Protein AF-A0AAJ5DG38-F1 (afdb_monomer)

InterPro domains:
  IPR002872 Proline dehydrogenase domain [PF01619] (5-59)
  IPR029041 FAD-linked oxidoreductase-like [SSF51730] (6-65)

Mean predicted aligned error: 8.06 Å

Structure (mmCIF, N/CA/C/O backbone):
data_AF-A0AAJ5DG38-F1
#
_entry.id   AF-A0AAJ5DG38-F1
#
loop_
_atom_site.group_PDB
_atom_site.id
_atom_site.type_symbol
_atom_site.label_atom_id
_atom_site.label_alt_id
_atom_site.label_comp_id
_atom_site.label_asym_id
_atom_site.label_entity_id
_atom_site.label_seq_id
_atom_site.pdbx_PDB_ins_code
_atom_site.Cartn_x
_atom_site.Cartn_y
_atom_site.Cartn_z
_atom_site.occupancy
_atom_site.B_iso_or_equiv
_atom_site.auth_seq_id
_atom_site.auth_comp_id
_atom_site.auth_asym_id
_atom_site.auth_atom_id
_atom_site.pdbx_PDB_model_num
ATOM 1 N N . MET A 1 1 ? 1.109 9.006 17.052 1.00 50.38 1 MET A N 1
ATOM 2 C CA . MET A 1 1 ? -0.165 8.731 16.338 1.00 50.38 1 MET A CA 1
ATOM 3 C C . MET A 1 1 ? -1.390 8.753 17.259 1.00 50.38 1 MET A C 1
ATOM 5 O O . MET A 1 1 ? -2.456 9.083 16.764 1.00 50.38 1 MET A O 1
ATOM 9 N N . GLU A 1 2 ? -1.263 8.503 18.571 1.00 49.12 2 GLU A N 1
ATOM 10 C CA . GLU A 1 2 ? -2.389 8.500 19.536 1.00 49.12 2 GLU A CA 1
ATOM 11 C C . GLU A 1 2 ? -2.980 9.884 19.884 1.00 49.12 2 GLU A C 1
ATOM 13 O O . GLU A 1 2 ? -3.987 9.962 20.572 1.00 49.12 2 GLU A O 1
ATOM 18 N N . GL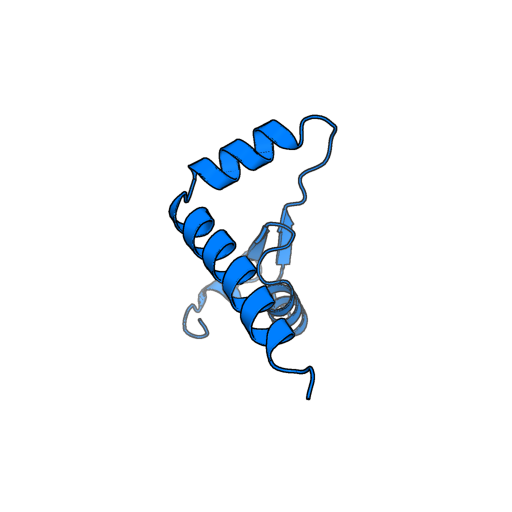N A 1 3 ? -2.417 10.983 19.368 1.00 53.75 3 GLN A N 1
ATOM 19 C CA . GLN A 1 3 ? -2.906 12.350 19.621 1.00 53.75 3 GLN A CA 1
ATOM 20 C C . GLN A 1 3 ? -3.949 12.862 18.609 1.00 53.75 3 GLN A C 1
ATOM 22 O O . GLN A 1 3 ? -4.402 13.999 18.717 1.00 53.75 3 GLN A O 1
ATOM 27 N N . ARG A 1 4 ? -4.346 12.070 17.602 1.00 62.88 4 ARG A N 1
ATOM 28 C CA . ARG A 1 4 ? -5.373 12.495 16.633 1.00 62.88 4 ARG A CA 1
ATOM 29 C C . ARG A 1 4 ? -6.752 12.018 17.096 1.00 62.88 4 ARG A C 1
ATOM 31 O O . ARG A 1 4 ? -7.172 10.917 16.760 1.00 62.88 4 ARG A O 1
ATOM 38 N N . HIS A 1 5 ? -7.448 12.874 17.848 1.00 62.03 5 HIS A N 1
ATOM 39 C CA . HIS A 1 5 ? -8.786 12.641 18.4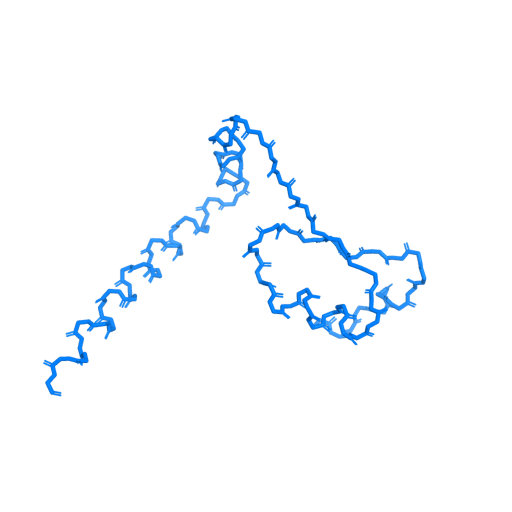26 1.00 62.03 5 HIS A CA 1
ATOM 40 C C . HIS A 1 5 ? -9.875 12.188 17.429 1.00 62.03 5 HIS A C 1
ATOM 42 O O . HIS A 1 5 ? -10.914 11.685 17.848 1.00 62.03 5 HIS A O 1
ATOM 48 N N . TYR A 1 6 ? -9.650 12.336 16.121 1.00 68.88 6 TYR A N 1
ATOM 49 C CA . TYR A 1 6 ? -10.624 12.017 15.074 1.00 68.88 6 TYR A CA 1
ATOM 50 C C . TYR A 1 6 ? -10.935 10.522 14.932 1.00 68.88 6 TYR A C 1
ATOM 52 O O . TYR A 1 6 ? -12.034 10.178 14.518 1.00 68.88 6 TYR A O 1
ATOM 60 N N . PHE A 1 7 ? -10.018 9.622 15.303 1.00 69.00 7 PHE A N 1
ATOM 61 C CA . PHE A 1 7 ? -10.226 8.183 15.085 1.00 69.00 7 PHE A CA 1
ATOM 62 C C . PHE A 1 7 ? -11.351 7.582 15.932 1.00 69.00 7 PHE A C 1
ATOM 64 O O . PHE A 1 7 ? -11.885 6.540 15.577 1.00 69.00 7 PHE A O 1
ATOM 71 N N . HIS A 1 8 ? -11.720 8.221 17.045 1.00 70.06 8 HIS A N 1
ATOM 72 C CA . HIS A 1 8 ? -12.763 7.715 17.941 1.00 70.06 8 HIS A CA 1
ATOM 73 C C . HIS A 1 8 ? -14.183 8.122 17.512 1.00 70.06 8 HIS A C 1
ATOM 75 O O . HIS A 1 8 ? -15.157 7.776 18.175 1.00 70.06 8 HIS A O 1
ATOM 81 N N . GLN A 1 9 ? -14.315 8.883 16.422 1.00 79.12 9 GLN A N 1
ATOM 82 C CA . GLN A 1 9 ? -15.616 9.228 15.864 1.00 79.12 9 GLN A CA 1
ATOM 83 C C . GLN A 1 9 ? -16.173 8.033 15.086 1.00 79.12 9 GLN A C 1
ATOM 85 O O . GLN A 1 9 ? -15.483 7.454 14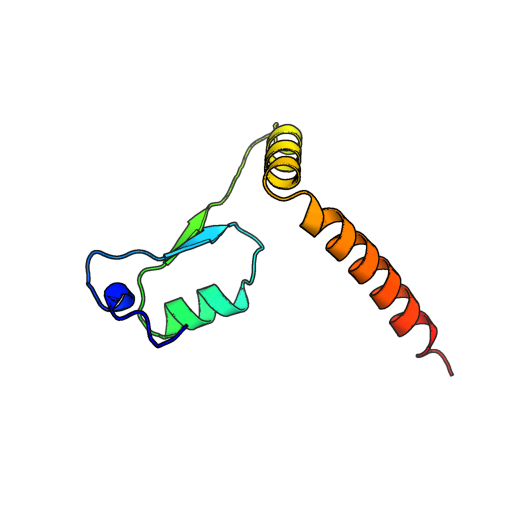.252 1.00 79.12 9 GLN A O 1
ATOM 90 N N . SER A 1 10 ? -17.447 7.705 15.306 1.00 77.31 10 SER A N 1
ATOM 91 C CA . SER A 1 10 ? -18.132 6.572 14.661 1.00 77.31 10 SER A CA 1
ATOM 92 C C . SER A 1 10 ? -18.148 6.630 13.130 1.00 77.31 10 SER A C 1
ATOM 94 O O . SER A 1 10 ? -18.352 5.611 12.480 1.00 77.31 10 SER A O 1
ATOM 96 N N . ASN A 1 11 ? -17.942 7.818 12.556 1.00 85.00 11 ASN A N 1
ATOM 97 C CA . ASN A 1 11 ? -18.038 8.070 11.119 1.00 85.00 11 ASN A CA 1
ATOM 98 C C . ASN A 1 11 ? -16.665 8.149 10.433 1.00 85.00 11 ASN A C 1
ATOM 100 O O . ASN A 1 11 ? -16.591 8.528 9.267 1.00 85.00 11 ASN A O 1
ATOM 104 N N . VAL A 1 12 ? -15.580 7.846 11.150 1.00 89.25 12 VAL A N 1
ATOM 105 C CA . VAL A 1 12 ? -14.224 7.858 10.598 1.00 89.25 12 VAL A CA 1
ATOM 106 C C . VAL A 1 12 ? -13.784 6.436 10.294 1.00 89.25 12 VAL A C 1
ATOM 108 O O . VAL A 1 12 ? -13.956 5.522 11.098 1.00 89.25 12 VAL A O 1
ATOM 111 N N . GLU A 1 13 ? -13.179 6.262 9.125 1.00 91.25 13 GLU A N 1
ATOM 112 C CA . GLU A 1 13 ? -12.621 4.995 8.684 1.00 91.25 13 GLU A CA 1
ATOM 113 C C . GLU A 1 13 ? -11.144 5.158 8.343 1.00 91.25 13 GLU A C 1
ATOM 115 O O . GLU A 1 13 ? -10.718 6.176 7.794 1.00 91.25 13 GLU A O 1
ATOM 120 N N . ILE A 1 14 ? -10.354 4.154 8.712 1.00 92.62 14 ILE A N 1
ATOM 121 C CA . ILE A 1 14 ? -8.926 4.113 8.426 1.00 92.62 14 ILE A CA 1
ATOM 122 C C . ILE A 1 14 ? -8.707 3.194 7.233 1.00 92.62 14 ILE A C 1
ATOM 124 O O . ILE A 1 14 ? -8.891 1.981 7.331 1.00 92.62 14 ILE A O 1
ATOM 128 N N . GLU A 1 15 ? -8.275 3.769 6.119 1.00 94.38 15 GLU A N 1
ATOM 129 C CA . GLU A 1 15 ? -7.955 3.016 4.912 1.00 94.38 15 GLU A CA 1
ATOM 130 C C . GLU A 1 15 ? -6.444 2.847 4.759 1.00 94.38 15 GLU A C 1
ATOM 132 O O . GLU A 1 15 ? -5.665 3.783 4.964 1.00 94.38 15 GLU A O 1
ATOM 137 N N . MET A 1 16 ? -6.016 1.639 4.397 1.00 94.31 16 MET A N 1
ATOM 138 C CA . MET A 1 16 ? -4.617 1.343 4.100 1.00 94.31 16 MET A CA 1
ATOM 139 C C . MET A 1 16 ? -4.477 0.514 2.831 1.00 94.31 16 MET A C 1
ATOM 141 O O . MET A 1 16 ? -5.348 -0.278 2.480 1.00 94.31 16 MET A O 1
ATOM 145 N N . LEU A 1 17 ? -3.344 0.675 2.152 1.00 93.19 17 LEU A N 1
ATOM 146 C CA . LEU A 1 17 ? -2.996 -0.151 1.003 1.00 93.19 17 LEU A CA 1
ATOM 147 C C . LEU A 1 17 ? -2.654 -1.572 1.451 1.00 93.19 17 LEU A C 1
ATOM 149 O O . LEU A 1 17 ? -1.974 -1.773 2.462 1.00 93.19 17 LEU A O 1
ATOM 153 N N . TYR A 1 18 ? -3.091 -2.557 0.670 1.00 91.81 18 TYR A N 1
ATOM 154 C CA . TYR A 1 18 ? -2.703 -3.944 0.881 1.00 91.81 18 TYR A CA 1
ATOM 155 C C . TYR A 1 18 ? -1.171 -4.102 0.896 1.00 91.81 18 TYR A C 1
ATOM 157 O O . TYR A 1 18 ? -0.467 -3.533 0.065 1.00 91.81 18 TYR A O 1
ATOM 165 N N . GLY A 1 19 ? -0.656 -4.866 1.864 1.00 89.00 19 GLY A N 1
ATOM 166 C CA . GLY A 1 19 ? 0.778 -5.122 2.047 1.00 89.00 19 GLY A CA 1
ATOM 167 C C . GLY A 1 19 ? 1.543 -4.057 2.843 1.00 89.00 19 GLY A C 1
ATOM 168 O O . GLY A 1 19 ? 2.633 -4.340 3.333 1.00 89.00 19 GLY A O 1
ATOM 169 N N . ILE A 1 20 ? 0.980 -2.864 3.059 1.00 90.38 20 ILE A N 1
ATOM 170 C CA . ILE A 1 20 ? 1.669 -1.786 3.781 1.00 90.38 20 ILE A CA 1
ATOM 171 C C . ILE A 1 20 ? 1.355 -1.848 5.277 1.00 90.38 20 ILE A C 1
ATOM 173 O O . ILE A 1 20 ? 0.223 -1.623 5.699 1.00 90.38 20 ILE A O 1
ATOM 177 N N . ARG A 1 21 ? 2.385 -2.117 6.094 1.00 92.31 21 ARG A N 1
ATOM 178 C CA . ARG A 1 21 ? 2.319 -2.193 7.569 1.00 92.31 21 ARG A CA 1
ATOM 179 C C . ARG A 1 21 ? 1.115 -3.013 8.086 1.00 92.31 21 ARG A C 1
ATOM 181 O O . ARG A 1 21 ? 0.295 -2.481 8.843 1.00 92.31 21 ARG A O 1
ATOM 188 N N . PRO A 1 22 ? 1.015 -4.311 7.742 1.00 93.88 22 PRO A N 1
ATOM 189 C CA . PRO A 1 22 ? -0.119 -5.158 8.129 1.00 93.88 22 PRO A CA 1
ATOM 190 C C . PRO A 1 22 ? -0.326 -5.241 9.652 1.00 93.88 22 PRO A C 1
ATOM 192 O O . PRO A 1 22 ? -1.460 -5.331 10.127 1.00 93.88 22 PRO A O 1
ATOM 195 N N . ASP A 1 23 ? 0.747 -5.139 10.439 1.00 96.19 23 ASP A N 1
ATOM 196 C CA . ASP A 1 23 ? 0.661 -5.144 11.903 1.00 96.19 23 ASP A CA 1
ATOM 197 C C . ASP A 1 23 ? -0.040 -3.902 12.460 1.00 96.19 23 ASP A C 1
ATO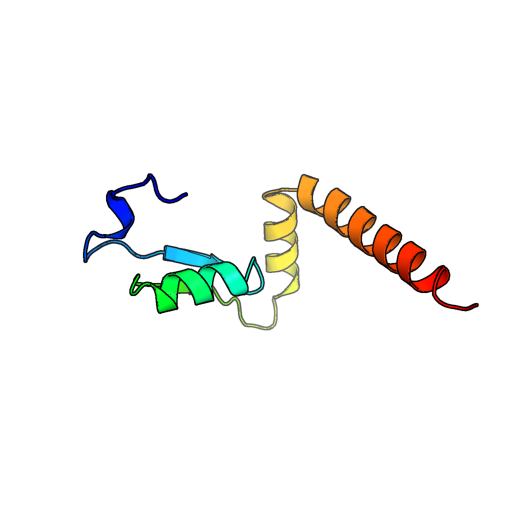M 199 O O . ASP A 1 23 ? -0.741 -3.982 13.473 1.00 96.19 23 ASP A O 1
ATOM 203 N N . LEU A 1 24 ? 0.112 -2.752 11.790 1.00 94.62 24 LEU A N 1
ATOM 204 C CA . LEU A 1 24 ? -0.515 -1.501 12.206 1.00 94.62 24 LEU A CA 1
ATOM 205 C C . LEU A 1 24 ? -2.029 -1.583 12.038 1.00 94.62 24 LEU A C 1
ATOM 207 O O . LEU A 1 24 ? -2.74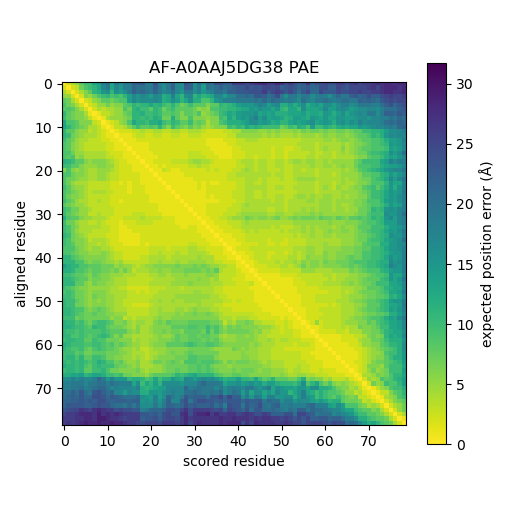9 -1.338 13.003 1.00 94.62 24 LEU A O 1
ATOM 211 N N . ILE A 1 25 ? -2.511 -1.965 10.852 1.00 94.44 25 ILE A N 1
ATOM 212 C CA . ILE A 1 25 ? -3.955 -2.064 10.612 1.00 94.44 25 ILE A CA 1
ATOM 213 C C . ILE A 1 25 ? -4.598 -3.125 11.505 1.00 94.44 25 ILE A C 1
ATOM 215 O O . ILE A 1 25 ? -5.659 -2.887 12.073 1.00 94.44 25 ILE A O 1
ATOM 219 N N . ARG A 1 26 ? -3.912 -4.251 11.746 1.00 94.94 26 ARG A N 1
ATOM 220 C CA . ARG A 1 26 ? -4.376 -5.279 12.688 1.00 94.94 26 ARG A CA 1
ATOM 221 C C . ARG A 1 26 ? -4.439 -4.752 14.121 1.00 94.94 26 ARG A C 1
ATOM 223 O O . ARG A 1 26 ? -5.373 -5.055 14.857 1.00 94.94 26 ARG A O 1
ATOM 230 N N . SER A 1 27 ? -3.450 -3.964 14.539 1.00 95.25 27 SER A N 1
ATOM 231 C CA . SER A 1 27 ? -3.455 -3.304 15.847 1.00 95.25 27 SER A CA 1
ATOM 232 C C . SER A 1 27 ? -4.622 -2.322 15.982 1.00 95.25 27 SER A C 1
ATOM 234 O O . SER A 1 27 ? -5.319 -2.346 16.992 1.00 95.25 27 SER A O 1
ATOM 236 N N . LEU A 1 28 ? -4.882 -1.514 14.952 1.00 92.19 28 LEU A N 1
ATOM 237 C CA . LEU A 1 28 ? -5.989 -0.555 14.930 1.00 92.19 28 LEU A CA 1
ATOM 238 C C . LEU A 1 28 ? -7.354 -1.252 14.955 1.00 92.19 28 LEU A C 1
ATOM 240 O O . LEU A 1 28 ? -8.206 -0.884 15.761 1.00 92.19 28 LEU A O 1
ATOM 244 N N . GLN A 1 29 ? -7.523 -2.317 14.174 1.00 92.50 29 GLN A N 1
ATOM 245 C CA . GLN A 1 29 ? -8.728 -3.143 14.203 1.00 92.50 29 GLN A CA 1
ATOM 246 C C . GLN A 1 29 ? -8.970 -3.736 15.601 1.00 92.50 29 GLN A C 1
ATOM 248 O O . GLN A 1 29 ? -10.080 -3.665 16.120 1.00 92.50 29 GLN A O 1
ATOM 253 N N . ARG A 1 30 ? -7.925 -4.260 16.266 1.00 94.25 30 ARG A N 1
ATOM 254 C CA . ARG A 1 30 ? -8.026 -4.768 17.652 1.00 94.25 30 ARG A CA 1
ATOM 255 C C . ARG A 1 30 ? -8.378 -3.687 18.673 1.00 94.25 30 ARG A C 1
ATOM 257 O O . ARG A 1 30 ? -8.984 -4.001 19.690 1.00 94.25 30 ARG A O 1
ATOM 264 N N . LYS A 1 31 ? -8.010 -2.429 18.415 1.00 91.12 31 LYS A N 1
ATOM 265 C CA . LYS A 1 31 ? -8.395 -1.270 19.237 1.00 91.12 31 LYS A CA 1
ATOM 266 C C . LYS A 1 31 ? -9.846 -0.812 18.989 1.00 91.12 31 LYS A C 1
ATOM 268 O O . LYS A 1 31 ? -10.277 0.138 19.631 1.00 91.12 31 LYS A O 1
ATOM 273 N N . GLY A 1 32 ? -10.592 -1.475 18.099 1.00 90.56 32 GLY A N 1
ATOM 274 C CA . GLY A 1 32 ? -12.005 -1.189 17.829 1.00 90.56 32 GLY A CA 1
ATOM 275 C C . GLY A 1 32 ? -12.253 -0.096 16.786 1.00 90.56 32 GLY A C 1
ATOM 276 O O . GLY A 1 32 ? -13.382 0.369 16.662 1.00 90.56 32 GLY A O 1
ATOM 277 N N . TYR A 1 33 ? -11.229 0.323 16.036 1.00 91.56 33 TYR A N 1
ATOM 278 C CA . TYR A 1 33 ? -11.392 1.293 14.951 1.00 91.56 33 TYR A CA 1
ATOM 279 C C . TYR A 1 33 ? -11.960 0.634 13.691 1.00 91.56 33 TYR A C 1
ATOM 281 O O . TYR A 1 33 ? -11.606 -0.502 13.365 1.00 91.56 33 TYR A O 1
ATOM 289 N N . ASN A 1 34 ? -12.788 1.368 12.940 1.00 91.94 34 ASN A N 1
ATOM 290 C CA . ASN A 1 34 ? -13.235 0.926 11.622 1.00 91.94 34 ASN A CA 1
ATOM 291 C C . ASN A 1 34 ? -12.071 1.033 10.622 1.00 91.94 34 ASN A C 1
ATOM 293 O O . ASN A 1 34 ? -11.445 2.089 10.494 1.00 91.94 34 ASN A O 1
ATOM 297 N N . CYS A 1 35 ? -11.741 -0.071 9.956 1.00 94.00 35 CYS A N 1
ATOM 298 C CA . CYS A 1 35 ? -10.575 -0.179 9.084 1.00 94.00 35 CYS A CA 1
ATOM 299 C C . CYS A 1 35 ? -10.946 -0.869 7.770 1.00 94.00 35 CYS A C 1
ATOM 301 O O . CYS A 1 35 ? -11.627 -1.896 7.782 1.00 94.00 35 CYS A O 1
ATOM 303 N N . LYS A 1 36 ? -10.411 -0.368 6.654 1.00 94.75 36 LYS A N 1
ATOM 304 C CA . LYS A 1 36 ? -10.484 -1.017 5.341 1.00 94.75 36 LYS A CA 1
ATOM 305 C C . LYS A 1 36 ? -9.108 -1.159 4.709 1.00 94.75 36 LYS A C 1
ATOM 307 O O . LYS A 1 36 ? -8.198 -0.361 4.933 1.00 94.75 36 LYS A O 1
ATOM 312 N N . VAL A 1 37 ? -8.977 -2.199 3.893 1.00 95.88 37 VAL A N 1
ATOM 313 C CA . VAL A 1 37 ? -7.778 -2.457 3.099 1.00 95.88 37 VAL A CA 1
ATOM 314 C C . VAL A 1 37 ? -8.128 -2.299 1.629 1.00 95.88 37 VAL A C 1
ATOM 316 O O . VAL A 1 37 ? -9.002 -2.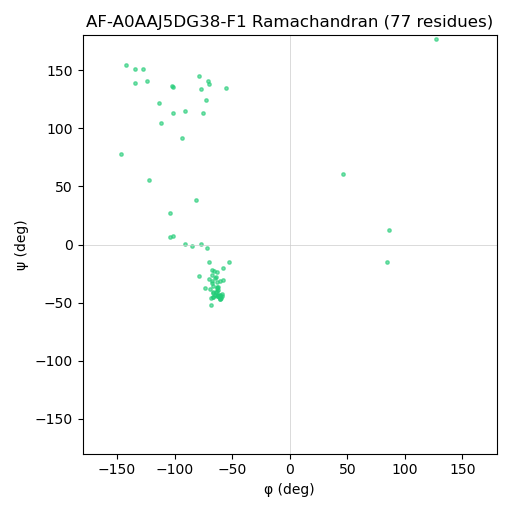996 1.116 1.00 95.88 37 VAL A O 1
ATOM 319 N N . TYR A 1 38 ? -7.428 -1.398 0.952 1.00 94.12 38 TYR A N 1
ATOM 320 C CA . TYR A 1 38 ? -7.519 -1.235 -0.488 1.00 94.12 38 TYR A CA 1
ATOM 321 C C . TYR A 1 38 ? -6.771 -2.379 -1.178 1.00 94.12 38 TYR A C 1
ATOM 323 O O . TYR A 1 38 ? -5.542 -2.470 -1.082 1.00 94.12 38 TYR A O 1
ATOM 331 N N . LEU A 1 39 ? -7.521 -3.242 -1.867 1.00 93.38 39 LEU A N 1
ATOM 332 C CA . LEU A 1 39 ? -7.004 -4.402 -2.590 1.00 93.38 39 LEU A CA 1
ATOM 333 C C . LEU A 1 39 ? -7.172 -4.211 -4.108 1.00 93.38 39 LEU A C 1
ATOM 335 O O . LEU A 1 39 ? -8.284 -4.367 -4.619 1.00 93.38 39 LEU A O 1
ATOM 339 N N . PRO A 1 40 ? -6.094 -3.904 -4.846 1.00 91.56 40 PRO A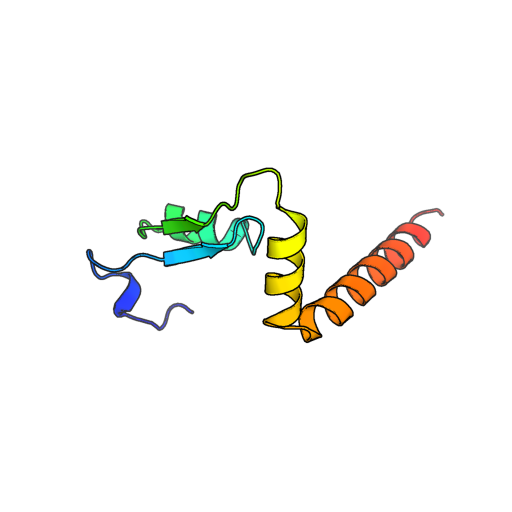 N 1
ATOM 340 C CA . PRO A 1 40 ? -6.114 -3.953 -6.303 1.00 91.56 40 PRO A CA 1
ATOM 341 C C . PRO A 1 40 ? -6.195 -5.414 -6.780 1.00 91.56 40 PRO A C 1
ATOM 343 O O . PRO A 1 40 ? -5.510 -6.286 -6.245 1.00 91.56 40 PRO A O 1
ATOM 346 N N . TYR A 1 41 ? -7.014 -5.689 -7.796 1.00 92.25 41 TYR A N 1
ATOM 347 C CA . TYR A 1 41 ? -7.134 -7.010 -8.420 1.00 92.25 41 TYR A CA 1
ATOM 348 C C . TYR A 1 41 ? -7.313 -6.875 -9.938 1.00 92.25 41 TYR A C 1
ATOM 350 O O . TYR A 1 41 ? -7.802 -5.855 -10.418 1.00 92.25 41 TYR A O 1
ATOM 358 N N . GLY A 1 42 ? -6.918 -7.904 -10.692 1.00 93.75 42 GLY A N 1
ATOM 359 C CA . GLY A 1 42 ? -7.020 -7.934 -12.154 1.00 93.75 42 GLY A CA 1
ATOM 360 C C . GLY A 1 42 ? -5.700 -8.272 -12.850 1.00 93.75 42 GLY A C 1
ATOM 361 O O . GLY A 1 42 ? -4.670 -8.458 -12.206 1.00 93.75 42 GLY A O 1
ATOM 362 N N . GLN A 1 43 ? -5.747 -8.376 -14.180 1.00 94.62 43 GLN A N 1
ATOM 363 C CA . GLN A 1 43 ? -4.582 -8.733 -15.002 1.00 94.62 43 GLN A CA 1
ATOM 364 C C . GLN A 1 43 ? -3.629 -7.549 -15.232 1.00 94.62 43 GLN A C 1
ATOM 366 O O . GLN A 1 43 ? -2.425 -7.751 -15.346 1.00 94.62 43 GLN A O 1
ATOM 371 N N . GLU A 1 44 ? -4.139 -6.316 -15.190 1.00 93.25 44 GLU A N 1
ATOM 372 C CA . GLU A 1 44 ? -3.379 -5.072 -15.402 1.00 93.25 44 GLU A CA 1
ATOM 373 C C . GLU A 1 44 ? -2.616 -4.603 -14.146 1.00 93.25 44 GLU A C 1
ATOM 375 O O . GLU A 1 44 ? -2.533 -3.413 -13.832 1.00 93.25 44 GLU A O 1
ATOM 380 N N . TRP A 1 45 ? -2.057 -5.545 -13.385 1.00 91.75 45 TRP A N 1
ATOM 381 C CA . TRP A 1 45 ? -1.358 -5.259 -12.127 1.00 91.75 45 TRP A CA 1
ATOM 382 C C . TRP A 1 45 ? -0.090 -4.417 -12.333 1.00 91.75 45 TRP A C 1
ATOM 384 O O . TRP A 1 45 ? 0.300 -3.654 -11.447 1.00 91.75 45 TRP A O 1
ATOM 394 N N . TYR A 1 46 ? 0.548 -4.530 -13.502 1.00 92.75 46 TYR A N 1
ATOM 395 C CA . TYR A 1 46 ? 1.812 -3.858 -13.799 1.00 92.75 46 TYR A CA 1
ATOM 396 C C . TYR A 1 46 ? 1.656 -2.333 -13.867 1.00 92.75 46 TYR A C 1
ATOM 398 O O . TYR A 1 46 ? 2.425 -1.603 -13.245 1.00 92.75 46 TYR A O 1
ATOM 406 N N . LEU A 1 47 ? 0.613 -1.842 -14.545 1.00 93.62 47 LEU A N 1
ATOM 407 C CA . LEU A 1 47 ? 0.339 -0.404 -14.638 1.00 93.62 47 LEU A CA 1
ATOM 408 C C . LEU A 1 47 ? 0.042 0.203 -13.262 1.00 93.62 47 LEU A C 1
ATOM 410 O O . LEU A 1 47 ? 0.537 1.283 -12.935 1.00 93.62 47 LEU A O 1
ATOM 414 N N . TYR A 1 48 ? -0.711 -0.522 -12.431 1.00 91.38 48 TYR A N 1
ATOM 415 C CA . TYR A 1 48 ? -0.976 -0.126 -11.051 1.00 91.38 48 TYR A CA 1
ATOM 416 C C . TYR A 1 48 ? 0.317 -0.010 -10.227 1.00 91.38 48 TYR A C 1
ATOM 418 O O . TYR A 1 48 ? 0.507 0.974 -9.509 1.00 91.38 48 TYR A O 1
ATOM 426 N N . LEU A 1 49 ? 1.230 -0.980 -10.356 1.00 90.00 49 LEU A N 1
ATOM 427 C CA . LEU A 1 49 ? 2.533 -0.939 -9.689 1.00 90.00 49 LEU A CA 1
ATOM 428 C C . LEU A 1 49 ? 3.348 0.285 -10.126 1.00 90.00 49 LEU A C 1
ATOM 430 O O . LEU A 1 49 ? 3.878 0.997 -9.274 1.00 90.00 49 LEU A O 1
ATOM 434 N N . CYS A 1 50 ? 3.422 0.565 -11.429 1.00 92.75 50 CYS A N 1
ATOM 435 C CA . CYS A 1 50 ? 4.133 1.735 -11.943 1.00 92.75 50 CYS A CA 1
ATOM 436 C C . CYS A 1 50 ? 3.568 3.047 -11.381 1.00 92.75 50 CYS A C 1
ATOM 438 O O . CYS A 1 50 ? 4.343 3.908 -10.970 1.00 92.75 50 CYS A O 1
ATOM 440 N N . HIS A 1 51 ? 2.240 3.182 -11.295 1.00 91.88 51 HIS A N 1
ATOM 441 C CA . HIS A 1 51 ? 1.605 4.339 -10.657 1.00 91.88 51 HIS A CA 1
ATOM 442 C C . HIS A 1 51 ? 2.017 4.482 -9.186 1.00 91.88 51 HIS A C 1
ATOM 444 O O . HIS A 1 51 ? 2.401 5.567 -8.761 1.00 91.88 51 HIS A O 1
ATOM 450 N N . ARG A 1 52 ? 2.010 3.386 -8.418 1.00 89.31 52 ARG A N 1
ATOM 451 C CA . ARG A 1 52 ? 2.421 3.385 -7.002 1.00 89.31 52 ARG A CA 1
ATOM 452 C C . ARG A 1 52 ? 3.883 3.7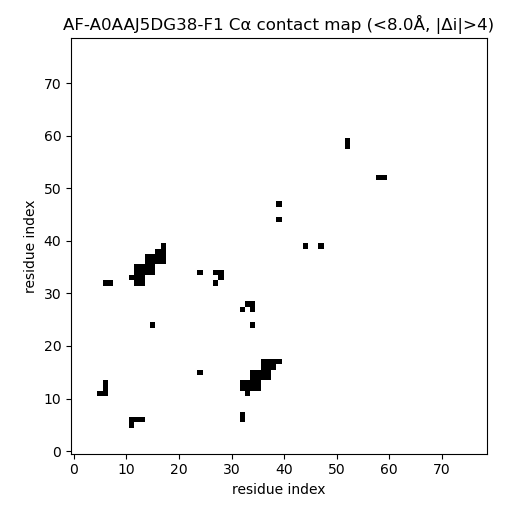81 -6.804 1.00 89.31 52 ARG A C 1
ATOM 454 O O . ARG A 1 52 ? 4.191 4.498 -5.857 1.00 89.31 52 ARG A O 1
ATOM 461 N N . LEU A 1 53 ? 4.771 3.335 -7.691 1.00 90.75 53 LEU A N 1
ATOM 462 C CA . LEU A 1 53 ? 6.181 3.728 -7.664 1.00 90.75 53 LEU A CA 1
ATOM 463 C C . LEU A 1 53 ? 6.364 5.204 -8.035 1.00 90.75 53 LEU A C 1
ATOM 465 O O . LEU A 1 53 ? 7.181 5.887 -7.426 1.00 90.75 53 LEU A O 1
ATOM 469 N N . ALA A 1 54 ? 5.590 5.703 -8.999 1.00 92.12 54 ALA A N 1
ATOM 470 C CA . ALA A 1 54 ? 5.648 7.098 -9.423 1.00 92.12 54 ALA A CA 1
ATOM 471 C C . ALA A 1 54 ? 5.102 8.076 -8.367 1.00 92.12 54 ALA A C 1
ATOM 473 O O . ALA A 1 54 ? 5.563 9.211 -8.308 1.00 92.12 54 ALA A O 1
ATOM 474 N N . GLU A 1 55 ? 4.146 7.652 -7.531 1.00 90.75 55 GLU A N 1
ATOM 475 C CA . GLU A 1 55 ? 3.607 8.476 -6.439 1.00 90.75 55 GLU A CA 1
ATOM 476 C C . GLU A 1 55 ? 4.679 8.847 -5.395 1.00 90.75 55 GLU A C 1
ATOM 478 O O . GLU A 1 55 ? 4.630 9.952 -4.863 1.00 90.75 55 GLU A O 1
ATOM 483 N N . ASN A 1 56 ? 5.620 7.942 -5.088 1.00 88.06 56 ASN A N 1
ATOM 484 C CA . ASN A 1 56 ? 6.679 8.143 -4.084 1.00 88.06 56 ASN A CA 1
ATOM 485 C C . ASN A 1 56 ? 7.973 7.411 -4.510 1.00 88.06 56 ASN A C 1
ATOM 487 O O . ASN A 1 56 ? 8.257 6.312 -4.010 1.00 88.06 56 ASN A O 1
ATOM 491 N N . PRO A 1 57 ? 8.750 7.970 -5.455 1.00 90.19 57 PRO A N 1
ATOM 492 C CA . PRO A 1 57 ? 9.923 7.308 -6.031 1.00 90.19 57 PRO A CA 1
ATOM 493 C C . PRO A 1 57 ? 11.034 7.027 -5.009 1.00 90.19 57 PRO A C 1
ATOM 495 O O . PRO A 1 57 ? 11.826 6.106 -5.194 1.00 90.19 57 PRO A O 1
ATOM 498 N N . GLU A 1 58 ? 11.090 7.766 -3.903 1.00 90.19 58 GLU A N 1
ATOM 499 C CA . GLU A 1 58 ? 12.062 7.577 -2.827 1.00 90.19 58 GLU A CA 1
ATOM 500 C C . GLU A 1 58 ? 11.980 6.191 -2.173 1.00 90.19 58 GLU A C 1
ATOM 502 O O . GLU A 1 58 ? 13.004 5.621 -1.785 1.00 90.19 58 GLU A O 1
ATOM 507 N N . ASN A 1 59 ? 10.780 5.604 -2.126 1.00 87.62 59 ASN A N 1
ATOM 508 C CA . ASN A 1 59 ? 10.564 4.277 -1.556 1.00 87.62 59 ASN A CA 1
ATOM 509 C C . ASN A 1 59 ? 11.269 3.181 -2.363 1.00 87.62 59 ASN A C 1
ATOM 511 O O . ASN A 1 59 ? 11.577 2.125 -1.814 1.00 87.62 59 ASN A O 1
ATOM 515 N N . LEU A 1 60 ? 11.559 3.427 -3.646 1.00 88.50 60 LEU A N 1
ATOM 516 C CA . LEU A 1 60 ? 12.302 2.488 -4.479 1.00 88.50 60 LEU A CA 1
ATOM 517 C C . LEU A 1 60 ? 13.748 2.345 -4.001 1.00 88.50 60 LEU A C 1
ATOM 519 O O . LEU A 1 60 ? 14.239 1.225 -3.881 1.00 88.50 60 LEU A O 1
ATOM 523 N N . TYR A 1 61 ? 14.420 3.460 -3.701 1.00 89.81 61 TYR A N 1
ATOM 524 C CA . TYR A 1 61 ? 15.791 3.415 -3.189 1.00 89.81 61 TYR A CA 1
ATOM 525 C C . TYR A 1 61 ? 15.842 2.674 -1.859 1.00 89.81 61 TYR A C 1
ATOM 527 O O . TYR A 1 61 ? 16.696 1.810 -1.684 1.00 89.81 61 TYR A O 1
ATOM 535 N N . LEU A 1 62 ? 14.886 2.963 -0.971 1.00 88.75 62 LEU A N 1
ATOM 536 C CA . LEU A 1 62 ? 14.777 2.303 0.326 1.00 88.75 62 LEU A CA 1
ATOM 537 C C . LEU A 1 62 ? 14.552 0.792 0.172 1.00 88.75 62 LEU A C 1
ATOM 539 O O . LEU A 1 62 ? 15.249 0.000 0.798 1.00 88.75 62 LEU A O 1
ATOM 543 N N . ALA A 1 63 ? 13.656 0.381 -0.728 1.00 87.75 63 ALA A N 1
ATOM 544 C CA . ALA A 1 63 ? 13.422 -1.032 -1.014 1.00 87.75 63 ALA A CA 1
ATOM 545 C C . ALA A 1 63 ? 14.689 -1.734 -1.532 1.00 87.75 63 ALA A C 1
ATOM 547 O O . ALA A 1 63 ? 15.020 -2.827 -1.077 1.00 87.75 63 ALA A O 1
ATOM 548 N N . VAL A 1 64 ? 15.433 -1.103 -2.446 1.00 91.12 64 VAL A N 1
ATOM 549 C CA . VAL A 1 64 ? 16.693 -1.659 -2.965 1.00 91.12 64 VAL A CA 1
ATOM 550 C C . VAL A 1 64 ? 17.738 -1.787 -1.855 1.00 91.12 64 VAL A C 1
ATOM 552 O O . VAL A 1 64 ? 18.392 -2.825 -1.748 1.00 91.12 64 VAL A O 1
ATOM 555 N N . THR A 1 65 ? 17.894 -0.772 -1.001 1.00 91.31 65 THR A N 1
ATOM 556 C CA . THR A 1 65 ? 18.846 -0.836 0.117 1.00 91.31 65 THR A CA 1
ATOM 557 C C . THR A 1 65 ? 18.452 -1.877 1.162 1.00 91.31 65 THR A C 1
ATOM 559 O O . THR A 1 65 ? 19.327 -2.562 1.693 1.00 91.31 65 THR A O 1
ATOM 562 N N . ASP A 1 66 ? 17.157 -2.057 1.424 1.00 88.88 66 ASP A N 1
ATOM 563 C CA . ASP A 1 66 ? 16.640 -3.075 2.346 1.00 88.88 66 ASP A CA 1
ATOM 564 C C . ASP A 1 66 ? 16.894 -4.491 1.811 1.00 88.88 66 ASP A C 1
ATOM 566 O O . ASP A 1 66 ? 17.342 -5.370 2.550 1.00 88.88 66 ASP A O 1
ATOM 570 N N . MET A 1 67 ? 16.694 -4.714 0.508 1.00 89.88 67 MET A N 1
ATOM 571 C CA . MET A 1 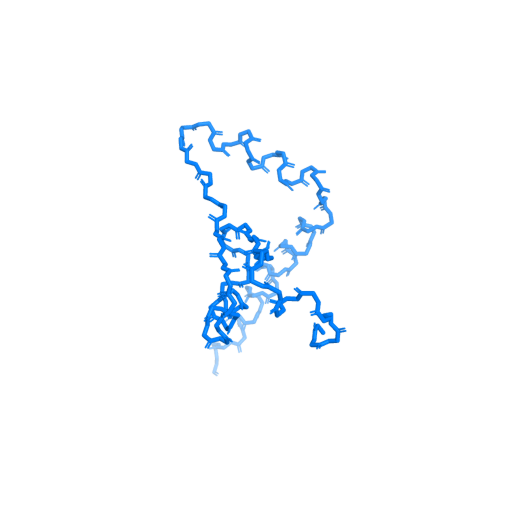67 ? 16.997 -6.001 -0.127 1.00 89.88 67 MET A CA 1
ATOM 572 C C . MET A 1 67 ? 18.493 -6.337 -0.055 1.00 89.88 67 MET A C 1
ATOM 574 O O . MET A 1 67 ? 18.859 -7.466 0.275 1.00 89.88 67 MET A O 1
ATOM 578 N N . LEU A 1 68 ? 19.369 -5.359 -0.316 1.00 91.56 68 LEU A N 1
ATOM 579 C CA . LEU A 1 68 ? 20.818 -5.562 -0.242 1.00 91.56 68 LEU A CA 1
ATOM 580 C C . LEU A 1 68 ? 21.290 -5.780 1.200 1.00 91.56 68 LEU A C 1
ATOM 582 O O . LEU A 1 68 ? 22.042 -6.716 1.462 1.00 91.56 68 LEU A O 1
ATOM 586 N N . SER A 1 69 ? 20.830 -4.966 2.148 1.00 86.12 69 SER A N 1
ATOM 587 C CA . SER A 1 69 ? 21.204 -5.108 3.562 1.00 86.12 69 SER A CA 1
ATOM 588 C C . SER A 1 69 ? 20.734 -6.434 4.161 1.00 86.12 69 SER A C 1
ATOM 590 O O . SER A 1 69 ? 21.495 -7.054 4.899 1.00 86.12 69 SER A O 1
ATOM 592 N N . THR A 1 70 ? 19.553 -6.928 3.775 1.00 78.62 70 THR A N 1
ATOM 593 C CA . THR A 1 70 ? 19.073 -8.262 4.174 1.00 78.62 70 THR A CA 1
ATOM 594 C C . THR A 1 70 ? 20.023 -9.354 3.680 1.00 78.62 70 THR A C 1
ATOM 596 O O . THR A 1 70 ? 20.462 -10.185 4.469 1.00 78.62 70 THR A O 1
ATOM 599 N N . SER A 1 71 ? 20.448 -9.299 2.410 1.00 70.81 71 SER A N 1
ATOM 600 C CA . SER A 1 71 ? 21.399 -10.280 1.862 1.00 70.81 71 SER A CA 1
ATOM 601 C C . SER A 1 71 ? 22.773 -10.254 2.548 1.00 70.81 71 SER A C 1
ATOM 603 O O . SER A 1 71 ? 23.415 -11.293 2.701 1.00 70.81 71 SER A O 1
ATOM 605 N N . LEU A 1 72 ? 23.211 -9.079 3.016 1.00 68.44 72 LEU A N 1
ATOM 606 C CA . LEU A 1 72 ? 24.454 -8.934 3.774 1.00 68.44 72 LEU A CA 1
ATOM 607 C C . LEU A 1 72 ? 24.331 -9.487 5.201 1.00 68.44 72 LEU A C 1
ATOM 609 O O . LEU A 1 72 ? 25.276 -10.103 5.692 1.00 68.44 72 LEU A O 1
ATOM 613 N N . LEU A 1 73 ? 23.178 -9.322 5.854 1.00 66.62 73 LEU A N 1
ATOM 614 C CA . LEU A 1 73 ? 22.919 -9.895 7.178 1.00 66.62 73 LEU A CA 1
ATOM 615 C C . LEU A 1 73 ? 22.871 -11.429 7.135 1.00 66.62 73 LEU A C 1
ATOM 617 O O . LEU A 1 73 ? 23.469 -12.075 7.995 1.00 66.62 73 LEU A O 1
ATOM 621 N N . ASP A 1 74 ? 22.252 -12.004 6.102 1.00 61.88 74 ASP A N 1
ATOM 622 C CA . ASP A 1 74 ? 22.172 -13.459 5.919 1.00 61.88 74 ASP A CA 1
ATOM 623 C C . ASP A 1 74 ? 23.545 -14.088 5.616 1.00 61.88 74 ASP A C 1
ATOM 625 O O . ASP A 1 74 ? 23.836 -15.203 6.048 1.00 61.88 74 ASP A O 1
ATOM 629 N N . SER A 1 75 ? 24.441 -13.358 4.940 1.00 60.72 75 SER A N 1
ATOM 630 C CA . SER A 1 75 ? 25.795 -13.839 4.620 1.00 60.72 75 SER A CA 1
ATOM 631 C C . SER A 1 75 ? 26.741 -13.956 5.827 1.00 60.72 75 SER A C 1
ATOM 633 O O . SER A 1 75 ? 27.765 -14.632 5.733 1.00 60.72 75 SER A O 1
ATOM 635 N N . ASN A 1 76 ? 26.401 -13.345 6.969 1.00 56.88 76 ASN A N 1
ATOM 636 C CA . ASN A 1 76 ? 27.240 -13.322 8.174 1.00 56.88 76 ASN A CA 1
ATOM 637 C C . ASN A 1 76 ? 26.757 -14.283 9.287 1.00 56.88 76 ASN A C 1
ATOM 639 O O . ASN A 1 76 ? 27.306 -14.268 10.385 1.00 56.88 76 ASN A O 1
ATOM 643 N N . GLN A 1 77 ? 25.744 -15.121 9.018 1.00 56.16 77 GLN A N 1
ATOM 644 C CA . GLN A 1 77 ? 25.240 -16.184 9.914 1.00 56.16 77 GLN A CA 1
ATOM 645 C C . GLN A 1 77 ? 25.677 -17.600 9.485 1.00 56.16 77 GLN A C 1
ATOM 647 O O . GLN A 1 77 ? 25.006 -18.593 9.757 1.00 56.16 77 GLN A O 1
ATOM 652 N N . GLY A 1 78 ? 26.817 -17.703 8.803 1.00 53.59 78 GLY A N 1
ATOM 653 C CA . GLY A 1 78 ? 27.410 -18.970 8.386 1.00 53.59 78 GLY A CA 1
ATOM 654 C C . GLY A 1 78 ? 28.823 -19.178 8.922 1.00 53.59 78 GLY A C 1
ATOM 655 O O . GLY A 1 78 ? 29.707 -19.382 8.103 1.00 53.59 78 GLY A O 1
ATOM 656 N N . TYR A 1 79 ? 29.030 -19.108 10.245 1.00 37.88 79 TYR A N 1
ATOM 657 C CA . TYR A 1 79 ? 30.177 -19.679 10.980 1.00 37.88 79 TYR A CA 1
ATOM 658 C C . TYR A 1 79 ? 29.786 -20.002 12.425 1.00 37.88 79 TYR A C 1
ATOM 660 O O . TYR A 1 79 ? 29.132 -19.143 13.057 1.00 37.88 79 TYR A O 1
#

Solvent-accessible surface area (backbone atoms only — not comparable to full-atom values): 5013 Å² total; per-residue (Å²): 124,92,81,58,74,64,62,80,40,94,88,41,71,48,76,41,57,66,88,59,61,62,68,56,58,53,50,42,44,75,71,70,39,52,68,49,68,53,73,91,83,72,89,69,51,65,64,54,49,53,52,58,43,67,76,48,57,68,58,55,57,51,51,54,52,51,56,53,51,51,55,55,58,63,68,70,74,78,127

Foldseek 3Di:
DVPPPVQPDPPDEAEDEPPPPPVVQVVCVVVVGHYDYDDDDDDPVPVVVVVVCVVPVVVVVVVVVVVVVVVVVVVPPPD

Secondary structure (DSSP, 8-state):
-TT-GGGGSTT--EEEETTS-HHHHHHHHHTT--EEEE---SS-HHHHHHHHHHH-THHHHHHHHHHHHHHHHHHTS--

Nearest PDB structures (foldseek):
  1usy-assembly1_H  TM=4.876E-01  e=2.523E+00  Thermotoga maritima MSB8
  4kr5-assembly1_B  TM=6.449E-01  e=8.801E+00  Lactococcus lactis subsp. lactis Il1403
  8k2f-assembly1_A  TM=5.388E-01  e=7.660E+00  Cohnella abietis

pLDDT: mean 84.37, std 13.82, range [37.88, 96.19]

Radius of gyration: 17.47 Å; Cα contacts (8 Å, |Δi|>4): 40; chains: 1; bounding box: 48×32×35 Å

Sequence (79 aa):
MEQRHYFHQSNVEIEMLYGIRPDLIRSLQRKGYNCKVYLPYGQEWYLYLCHRLAENPENLYLAVTDMLSTSLLDSNQGY

Organism: Lysinibacillus sphaericus (NCBI:txid1421)